Protein AF-A0A973RBG0-F1 (afdb_monomer)

Radius of gyration: 17.04 Å; Cα contacts (8 Å, |Δi|>4): 165; chains: 1; bounding box: 48×32×48 Å

Sequence (156 aa):
GRAPLPEVPGWTADEAVRALLLAALPADRAEAEIGALYRYGDADEKRAVLKALPMLAVGAAGLPLLHDAIRTNDARLLAAALGPYARHLDQAAWRQAVLKCVFVGVPLSAVDGLEERADLELAVMLAAFADERAAAGRPMPPDAATLLDRLTSEES

Foldseek 3Di:
DQCDDPVDPPDGPVLVVLLVVLQPDDPVCSLVVLVVQLVPPDPVSLLSSLQSVVVHPCPLSCVVSLVVLLPDLPLSSLLSSQAPSCVSDDLVRNLSSLLVCQVSVNACVSHPCCVPNDAPVSLVSLVVVQVVQVVVVHHGDPRSVVSNVVRVVVVD

Structure (mmCIF, N/CA/C/O backbone):
data_AF-A0A973RBG0-F1
#
_entry.id   AF-A0A973RBG0-F1
#
loop_
_atom_site.group_PDB
_atom_site.id
_atom_site.type_symbol
_atom_site.label_atom_id
_atom_site.label_alt_id
_atom_site.label_comp_id
_atom_site.label_asym_id
_atom_site.label_entity_id
_atom_site.label_seq_id
_atom_site.pdbx_PDB_ins_code
_atom_site.Cartn_x
_atom_site.Cartn_y
_atom_site.Cartn_z
_atom_site.occupancy
_atom_site.B_iso_or_equiv
_atom_site.auth_seq_id
_atom_site.auth_comp_id
_atom_site.auth_asym_id
_atom_site.auth_atom_id
_atom_site.pdbx_PDB_model_num
ATOM 1 N N . GLY A 1 1 ? 16.238 15.176 -9.723 1.00 78.75 1 GLY A N 1
ATOM 2 C CA . GLY A 1 1 ? 16.284 15.415 -8.262 1.00 78.75 1 GLY A CA 1
ATOM 3 C C . GLY A 1 1 ? 15.047 14.825 -7.611 1.00 78.75 1 GLY A C 1
ATOM 4 O O . GLY A 1 1 ? 14.186 14.357 -8.338 1.00 78.75 1 GLY A O 1
ATOM 5 N N . ARG A 1 2 ? 14.926 14.865 -6.280 1.00 82.94 2 ARG A N 1
ATOM 6 C CA . ARG A 1 2 ? 13.772 14.302 -5.539 1.00 82.94 2 ARG A CA 1
ATOM 7 C C . ARG A 1 2 ? 12.567 15.250 -5.449 1.00 82.94 2 ARG A C 1
ATOM 9 O O . ARG A 1 2 ? 11.740 15.133 -4.552 1.00 82.94 2 ARG A O 1
ATOM 16 N N . ALA A 1 3 ? 12.503 16.237 -6.339 1.00 86.31 3 ALA A N 1
ATOM 17 C CA . ALA A 1 3 ? 11.398 17.183 -6.367 1.00 86.31 3 ALA A CA 1
ATOM 18 C C . ALA A 1 3 ? 10.114 16.452 -6.798 1.00 86.31 3 ALA A C 1
ATOM 20 O O . ALA A 1 3 ? 10.189 15.643 -7.732 1.00 86.31 3 ALA A O 1
ATOM 21 N N . PRO A 1 4 ? 8.966 16.721 -6.152 1.00 87.38 4 PRO A N 1
ATOM 22 C CA . PRO A 1 4 ? 7.667 16.288 -6.651 1.00 87.38 4 PRO A CA 1
ATOM 23 C C . PRO A 1 4 ? 7.452 16.766 -8.091 1.00 87.38 4 PRO A C 1
ATOM 25 O O . PRO A 1 4 ? 7.873 17.871 -8.438 1.00 87.38 4 PRO A O 1
ATOM 28 N N . LEU A 1 5 ? 6.798 15.948 -8.911 1.00 85.81 5 LEU A N 1
ATOM 29 C CA . LEU A 1 5 ? 6.357 16.324 -10.251 1.00 85.81 5 LEU A CA 1
ATOM 30 C C . LEU A 1 5 ? 4.941 16.911 -10.171 1.00 85.81 5 LEU A C 1
ATOM 32 O O . LEU A 1 5 ? 4.015 16.176 -9.822 1.00 85.81 5 LEU A O 1
ATOM 36 N N . PRO A 1 6 ? 4.740 18.205 -10.481 1.00 83.69 6 PRO A N 1
ATOM 37 C CA . PRO A 1 6 ? 3.415 18.822 -10.442 1.00 83.69 6 PRO A CA 1
ATOM 38 C C . PRO A 1 6 ? 2.419 18.156 -11.397 1.00 83.69 6 PRO A C 1
ATOM 40 O O . PRO A 1 6 ? 1.239 18.052 -11.075 1.00 83.69 6 PRO A O 1
ATOM 43 N N . GLU A 1 7 ? 2.891 17.686 -12.554 1.00 87.00 7 GLU A N 1
ATOM 44 C CA . GLU A 1 7 ? 2.047 17.065 -13.579 1.00 87.00 7 GLU A CA 1
ATOM 45 C C . GLU A 1 7 ? 1.666 15.616 -13.245 1.00 87.00 7 GLU A C 1
ATOM 47 O O . GLU A 1 7 ? 0.740 15.072 -13.843 1.00 87.00 7 GLU A O 1
ATOM 52 N N . VAL A 1 8 ? 2.370 14.983 -12.297 1.00 83.88 8 VAL A N 1
ATOM 53 C CA . VAL A 1 8 ? 2.160 13.580 -11.913 1.00 83.88 8 VAL A CA 1
ATOM 54 C C . VAL A 1 8 ? 2.112 13.466 -10.382 1.00 83.88 8 VAL A C 1
ATOM 56 O O . VAL A 1 8 ? 3.108 13.096 -9.749 1.00 83.88 8 VAL A O 1
ATOM 59 N N . PRO A 1 9 ? 0.964 13.793 -9.754 1.00 82.94 9 PRO A N 1
ATOM 60 C CA . PRO A 1 9 ? 0.816 13.755 -8.303 1.00 82.94 9 PRO A CA 1
ATOM 61 C C . PRO A 1 9 ? 1.259 12.418 -7.696 1.00 82.94 9 PRO A C 1
ATOM 63 O O . PRO A 1 9 ? 0.994 11.343 -8.231 1.00 82.94 9 PRO A O 1
ATOM 66 N N . GLY A 1 10 ? 1.962 12.487 -6.564 1.00 83.50 10 GLY A N 1
ATOM 67 C CA . GLY A 1 10 ? 2.483 11.310 -5.862 1.00 83.50 10 GLY A CA 1
ATOM 68 C C . GLY A 1 10 ? 3.819 10.775 -6.390 1.00 83.50 10 GLY A C 1
ATOM 69 O O . GLY A 1 10 ? 4.353 9.835 -5.796 1.00 83.50 10 GLY A O 1
ATOM 70 N N . TRP A 1 11 ? 4.391 11.365 -7.446 1.00 88.75 11 TRP A N 1
ATOM 71 C CA . TRP A 1 11 ? 5.709 11.016 -7.987 1.00 88.75 11 TRP A CA 1
ATOM 72 C C . TRP A 1 11 ? 6.747 12.113 -7.772 1.00 88.75 11 TRP A C 1
ATOM 74 O O . TRP A 1 11 ? 6.466 13.299 -7.931 1.00 88.75 11 TRP A O 1
ATOM 84 N N . THR A 1 12 ? 7.978 11.711 -7.462 1.00 89.31 12 THR A N 1
ATOM 85 C CA . THR A 1 12 ? 9.158 12.566 -7.614 1.00 89.31 12 THR A CA 1
ATOM 86 C C . THR A 1 12 ? 9.829 12.324 -8.964 1.00 89.31 12 THR A C 1
ATOM 88 O O . THR A 1 12 ? 9.675 11.264 -9.578 1.00 89.31 12 THR A O 1
ATOM 91 N N . ALA A 1 13 ? 10.600 13.303 -9.446 1.00 88.62 13 ALA A N 1
ATOM 92 C CA . ALA A 1 13 ? 11.247 13.201 -10.756 1.00 88.62 13 ALA A CA 1
ATOM 93 C C . ALA A 1 13 ? 12.188 11.987 -10.861 1.00 88.62 13 ALA A C 1
ATOM 95 O O . ALA A 1 13 ? 12.264 11.347 -11.906 1.00 88.62 13 ALA A O 1
ATOM 96 N N . ASP A 1 14 ? 12.885 11.637 -9.779 1.00 89.00 14 ASP A N 1
ATOM 97 C CA . ASP A 1 14 ? 13.762 10.468 -9.742 1.00 89.00 14 ASP A CA 1
ATOM 98 C C . ASP A 1 14 ? 13.004 9.132 -9.688 1.00 89.00 14 ASP A C 1
ATOM 100 O O . ASP A 1 14 ? 13.503 8.139 -10.215 1.00 89.00 14 ASP A O 1
ATOM 104 N N . GLU A 1 15 ? 11.803 9.083 -9.109 1.00 89.94 15 GLU A N 1
ATOM 105 C CA . GLU A 1 15 ? 10.941 7.901 -9.207 1.00 89.94 15 GLU A CA 1
ATOM 106 C C . GLU A 1 15 ? 10.426 7.713 -10.634 1.00 89.94 15 GLU A C 1
ATOM 108 O O . GLU A 1 15 ? 10.487 6.607 -11.167 1.00 89.94 15 GLU A O 1
ATOM 113 N N . ALA A 1 16 ? 9.953 8.790 -11.268 1.00 88.69 16 ALA A N 1
ATOM 114 C CA . ALA A 1 16 ? 9.386 8.728 -12.612 1.00 88.69 16 ALA A CA 1
ATOM 115 C C . ALA A 1 16 ? 10.435 8.305 -13.648 1.00 88.69 16 ALA A C 1
ATOM 117 O O . ALA A 1 16 ? 10.178 7.426 -14.467 1.00 88.69 16 ALA A O 1
ATOM 118 N N . VAL A 1 17 ? 11.649 8.862 -13.572 1.00 90.69 17 VAL A N 1
ATOM 119 C CA . VAL A 1 17 ? 12.759 8.448 -14.444 1.00 90.69 17 VAL A CA 1
ATOM 120 C C . VAL A 1 17 ? 13.092 6.968 -14.248 1.00 90.69 17 VAL A C 1
ATOM 122 O O . VAL A 1 17 ? 13.259 6.257 -15.235 1.00 90.69 17 VAL A O 1
ATOM 125 N N . ARG A 1 18 ? 13.145 6.471 -13.005 1.00 91.44 18 ARG A N 1
ATOM 126 C CA . ARG A 1 18 ? 13.390 5.041 -12.750 1.00 91.44 18 ARG A CA 1
ATOM 127 C C . ARG A 1 18 ? 12.282 4.161 -13.317 1.00 91.44 18 ARG A C 1
ATOM 129 O O . ARG A 1 18 ? 12.594 3.161 -13.953 1.00 91.44 18 ARG A O 1
ATOM 136 N N . ALA A 1 19 ? 11.017 4.540 -13.144 1.00 91.75 19 ALA A N 1
ATOM 137 C CA . ALA A 1 19 ? 9.895 3.805 -13.721 1.00 91.75 19 ALA A CA 1
ATOM 138 C C . ALA A 1 19 ? 9.986 3.732 -15.255 1.00 91.75 19 ALA A C 1
ATOM 140 O O . ALA A 1 19 ? 9.807 2.659 -15.825 1.00 91.75 19 ALA A O 1
ATOM 141 N N . LEU A 1 20 ? 10.349 4.837 -15.918 1.00 91.94 20 LEU A N 1
ATOM 142 C CA . LEU A 1 20 ? 10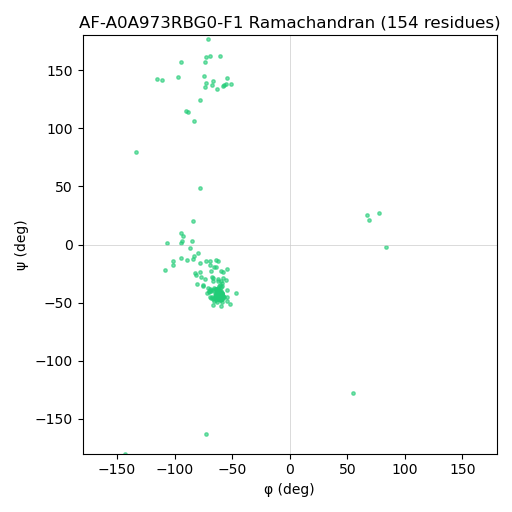.561 4.870 -17.370 1.00 91.94 20 LEU A CA 1
ATOM 143 C C . LEU A 1 20 ? 11.738 3.991 -17.812 1.00 91.94 20 LEU A C 1
ATOM 145 O O . LEU A 1 20 ? 11.627 3.282 -18.810 1.00 91.94 20 LEU A O 1
ATOM 149 N N . LEU A 1 21 ? 12.849 4.000 -17.069 1.00 91.44 21 LEU A N 1
ATOM 150 C CA . LEU A 1 21 ? 13.998 3.134 -17.353 1.00 91.44 21 LEU A CA 1
ATOM 151 C C . LEU A 1 21 ? 13.639 1.651 -17.202 1.00 91.44 21 LEU A C 1
ATOM 153 O O . LEU A 1 21 ? 14.007 0.854 -18.060 1.00 91.44 21 LEU A O 1
ATOM 157 N N . LEU A 1 22 ? 12.889 1.290 -16.156 1.00 91.94 22 LEU A N 1
ATOM 158 C CA . LEU A 1 22 ? 12.395 -0.074 -15.958 1.00 91.94 22 LEU A CA 1
ATOM 159 C C . LEU A 1 22 ? 11.435 -0.500 -17.075 1.00 91.94 22 LEU A C 1
ATOM 161 O O . LEU A 1 22 ? 11.524 -1.625 -17.555 1.00 91.94 22 LEU A O 1
ATOM 165 N N . ALA A 1 23 ? 10.554 0.397 -17.525 1.00 90.88 23 ALA A N 1
ATOM 166 C CA . ALA A 1 23 ? 9.623 0.127 -18.621 1.00 90.88 23 ALA A CA 1
ATOM 167 C C . ALA A 1 23 ? 10.319 -0.029 -19.986 1.00 90.88 23 ALA A C 1
ATOM 169 O O . ALA A 1 23 ? 9.776 -0.669 -20.882 1.00 90.88 23 ALA A O 1
ATOM 170 N N . ALA A 1 24 ? 11.520 0.533 -20.144 1.00 91.38 24 ALA A N 1
ATOM 171 C CA . ALA A 1 24 ? 12.339 0.405 -21.347 1.00 91.38 24 ALA A CA 1
ATOM 172 C C . ALA A 1 24 ? 13.231 -0.852 -21.362 1.00 91.38 24 ALA A C 1
ATOM 174 O O . ALA A 1 24 ? 13.936 -1.087 -22.347 1.00 91.38 24 ALA A O 1
ATOM 175 N N . LEU A 1 25 ? 13.235 -1.655 -20.290 1.00 89.56 25 LEU A N 1
ATOM 176 C CA . LEU A 1 25 ? 14.014 -2.889 -20.244 1.00 89.56 25 LEU A CA 1
ATOM 177 C C . LEU A 1 25 ? 13.482 -3.934 -21.241 1.00 89.56 25 LEU A C 1
ATOM 179 O O . LEU A 1 25 ? 12.269 -4.122 -21.355 1.00 89.56 25 LEU A O 1
ATOM 183 N N . PRO A 1 26 ? 14.377 -4.682 -21.913 1.00 88.25 26 PRO A N 1
ATOM 184 C CA . PRO A 1 26 ? 13.995 -5.876 -22.656 1.00 88.25 26 PRO A CA 1
ATOM 185 C C . PRO A 1 26 ? 13.247 -6.878 -21.766 1.00 88.25 26 PRO A C 1
ATOM 187 O O . PRO A 1 26 ? 13.634 -7.104 -20.617 1.00 88.25 26 PRO A O 1
ATOM 190 N N . ALA A 1 27 ? 12.183 -7.491 -22.292 1.00 85.25 27 ALA A N 1
ATOM 191 C CA . ALA A 1 27 ? 11.301 -8.371 -21.518 1.00 85.25 27 ALA A CA 1
ATOM 192 C C . ALA A 1 27 ? 12.031 -9.579 -20.900 1.00 85.25 27 ALA A C 1
ATOM 194 O O . ALA A 1 27 ? 11.706 -9.990 -19.791 1.00 85.25 27 ALA A O 1
ATOM 195 N N . ASP A 1 28 ? 13.052 -10.105 -21.581 1.00 86.25 28 ASP A N 1
ATOM 196 C CA . ASP A 1 28 ? 13.905 -11.207 -21.117 1.00 86.25 28 ASP A CA 1
ATOM 197 C C . ASP A 1 28 ? 14.824 -10.822 -19.945 1.00 86.25 28 ASP A C 1
ATOM 199 O O . ASP A 1 28 ? 15.329 -11.694 -19.240 1.00 86.25 28 ASP A O 1
ATOM 203 N N . ARG A 1 29 ? 15.025 -9.520 -19.710 1.00 86.44 29 ARG A N 1
ATOM 204 C CA . ARG A 1 29 ? 15.838 -8.987 -18.607 1.00 86.44 29 ARG A CA 1
ATOM 205 C C . ARG A 1 29 ? 15.017 -8.324 -17.508 1.00 86.44 29 ARG A C 1
ATOM 207 O O . ARG A 1 29 ? 15.511 -8.211 -16.389 1.00 86.44 29 ARG A O 1
ATOM 214 N N . ALA A 1 30 ? 13.795 -7.891 -17.813 1.00 86.94 30 ALA A N 1
ATOM 215 C CA . ALA A 1 30 ? 12.981 -7.067 -16.928 1.00 86.94 30 ALA A CA 1
ATOM 216 C C . ALA A 1 30 ? 12.853 -7.670 -15.522 1.00 86.94 30 ALA A C 1
ATOM 218 O O . ALA A 1 30 ? 13.175 -7.003 -14.545 1.00 86.94 30 ALA A O 1
ATOM 219 N N . GLU A 1 31 ? 12.464 -8.942 -15.406 1.00 89.06 31 GLU A N 1
ATOM 220 C CA . GLU A 1 31 ? 12.260 -9.593 -14.105 1.00 89.06 31 GLU A CA 1
ATOM 221 C C . GLU A 1 31 ? 13.534 -9.618 -13.243 1.00 89.06 31 GLU A C 1
ATOM 223 O O . GLU A 1 31 ? 13.500 -9.244 -12.068 1.00 89.06 31 GLU A O 1
ATOM 228 N N . ALA A 1 32 ? 14.671 -10.001 -13.834 1.00 90.06 32 ALA A N 1
ATOM 229 C CA . ALA A 1 32 ? 15.943 -10.094 -13.123 1.00 90.06 32 ALA A CA 1
ATOM 230 C C . ALA A 1 32 ? 16.429 -8.719 -12.636 1.00 90.06 32 ALA A C 1
ATOM 232 O O . ALA A 1 32 ? 16.838 -8.580 -11.482 1.00 90.06 32 ALA A O 1
ATOM 233 N N . GLU A 1 33 ? 16.343 -7.698 -13.490 1.00 91.75 33 GLU A N 1
ATOM 234 C CA . GLU A 1 33 ? 16.774 -6.333 -13.165 1.00 91.75 33 GLU A CA 1
ATOM 235 C C . GLU A 1 33 ? 15.845 -5.669 -12.137 1.00 91.75 33 GLU A C 1
ATOM 237 O O . GLU A 1 33 ? 16.321 -5.046 -11.189 1.00 91.75 33 GLU A O 1
ATOM 242 N N . ILE A 1 34 ? 14.523 -5.852 -12.258 1.00 93.81 34 ILE A N 1
ATOM 243 C CA . ILE A 1 34 ? 13.534 -5.381 -11.272 1.00 93.81 34 ILE A CA 1
ATOM 244 C C . ILE A 1 34 ? 13.812 -6.015 -9.906 1.00 93.81 34 ILE A C 1
ATOM 246 O O . ILE A 1 34 ? 13.873 -5.316 -8.890 1.00 93.81 34 ILE A O 1
ATOM 250 N N . GLY A 1 35 ? 14.013 -7.336 -9.879 1.00 93.62 35 GLY A N 1
ATOM 251 C CA . GLY A 1 35 ? 14.316 -8.074 -8.658 1.00 93.62 35 GLY A CA 1
ATOM 252 C C . GLY A 1 35 ? 15.636 -7.641 -8.018 1.00 93.62 35 GLY A C 1
ATOM 253 O O . GLY A 1 35 ? 15.702 -7.483 -6.797 1.00 93.62 35 GLY A O 1
ATOM 254 N N . ALA A 1 36 ? 16.678 -7.409 -8.820 1.00 93.75 36 ALA A N 1
ATOM 255 C CA . ALA A 1 36 ? 17.968 -6.919 -8.342 1.00 93.75 36 ALA A CA 1
ATOM 256 C C . ALA A 1 36 ? 17.862 -5.494 -7.782 1.00 93.75 36 ALA A C 1
ATOM 258 O O . ALA A 1 36 ? 18.300 -5.252 -6.654 1.00 93.75 36 ALA A O 1
ATOM 259 N N . LEU A 1 37 ? 17.226 -4.576 -8.519 1.00 94.00 37 LEU A N 1
ATOM 260 C CA . LEU A 1 37 ? 17.046 -3.189 -8.093 1.00 94.00 37 LEU A CA 1
ATOM 261 C C . LEU A 1 37 ? 16.254 -3.108 -6.788 1.00 94.00 37 LEU A C 1
ATOM 263 O O . LEU A 1 37 ? 16.639 -2.386 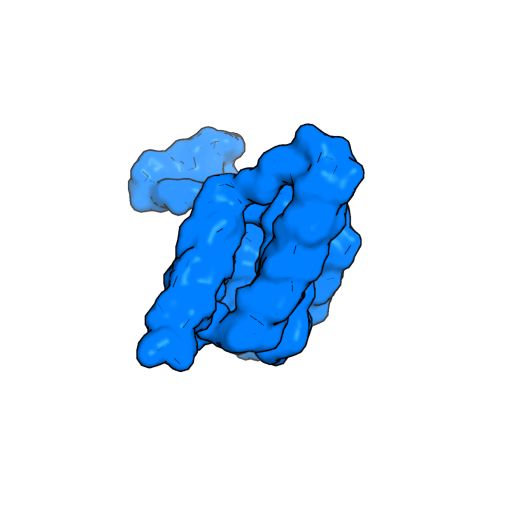-5.876 1.00 94.00 37 LEU A O 1
ATOM 267 N N . TYR A 1 38 ? 15.188 -3.894 -6.648 1.00 96.12 38 TYR A N 1
ATOM 268 C CA . TYR A 1 38 ? 14.436 -3.932 -5.399 1.00 96.12 38 TYR A CA 1
ATOM 269 C C . TYR A 1 38 ? 15.228 -4.574 -4.249 1.00 96.12 38 TYR A C 1
ATOM 271 O O . TYR A 1 38 ? 15.158 -4.134 -3.101 1.00 96.12 38 TYR A O 1
ATOM 279 N N . ARG A 1 39 ? 15.991 -5.639 -4.511 1.00 94.94 39 ARG A N 1
ATOM 280 C CA . ARG A 1 39 ? 16.739 -6.336 -3.456 1.00 94.94 39 ARG A CA 1
ATOM 281 C C . ARG A 1 39 ? 17.848 -5.461 -2.877 1.00 94.94 39 ARG A C 1
ATOM 283 O O . ARG A 1 39 ? 17.979 -5.398 -1.654 1.00 94.94 39 ARG A O 1
ATOM 290 N N . TYR A 1 40 ? 18.621 -4.817 -3.748 1.00 95.56 40 TYR A N 1
ATOM 291 C CA . TYR A 1 40 ? 19.844 -4.100 -3.383 1.00 95.56 40 TYR A CA 1
ATOM 292 C C . TYR A 1 40 ? 19.677 -2.581 -3.297 1.00 95.56 40 TYR A C 1
ATOM 294 O O . TYR A 1 40 ? 20.557 -1.922 -2.747 1.00 95.56 40 TYR A O 1
ATOM 302 N N . GLY A 1 41 ? 18.576 -2.036 -3.815 1.00 93.94 41 GLY A N 1
ATOM 303 C CA . GLY A 1 41 ? 18.299 -0.607 -3.777 1.00 93.94 41 GLY A CA 1
ATOM 304 C C . GLY A 1 41 ? 17.906 -0.099 -2.393 1.00 93.94 41 GLY A C 1
ATOM 305 O O . GLY A 1 41 ? 17.493 -0.859 -1.507 1.00 93.94 41 GLY A O 1
ATOM 306 N N . ASP A 1 42 ? 18.020 1.213 -2.218 1.00 94.25 42 ASP A N 1
ATOM 307 C CA . ASP A 1 42 ? 17.545 1.893 -1.017 1.00 94.25 42 ASP A CA 1
ATOM 308 C C . ASP A 1 42 ? 16.001 1.936 -0.943 1.00 94.25 42 ASP A C 1
ATOM 310 O O . ASP A 1 42 ? 15.282 1.465 -1.828 1.00 94.25 42 ASP A O 1
ATOM 314 N N . ALA A 1 43 ? 15.454 2.478 0.147 1.00 93.50 43 ALA A N 1
ATOM 315 C CA . ALA A 1 43 ? 14.004 2.539 0.334 1.00 93.50 43 ALA A CA 1
ATOM 316 C C . ALA A 1 43 ? 13.284 3.379 -0.740 1.00 93.50 43 ALA A C 1
ATOM 318 O O . ALA A 1 43 ? 12.142 3.076 -1.089 1.00 93.50 43 ALA A O 1
ATOM 319 N N . ASP A 1 44 ? 13.929 4.412 -1.285 1.00 91.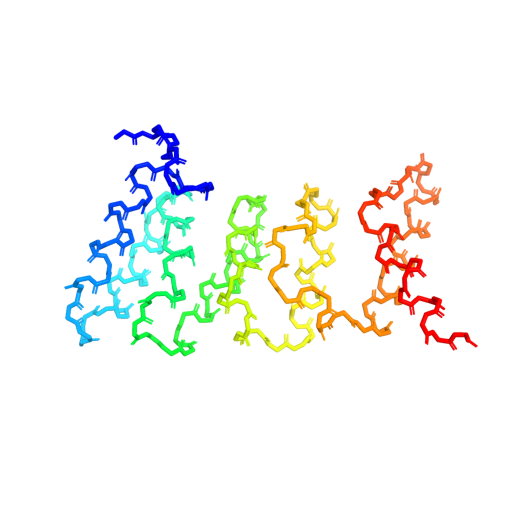88 44 ASP A N 1
ATOM 320 C CA . ASP A 1 44 ? 13.330 5.246 -2.326 1.00 91.88 44 ASP A CA 1
ATOM 321 C C . ASP A 1 44 ? 13.339 4.510 -3.678 1.00 91.88 44 ASP A C 1
ATOM 323 O O . ASP A 1 44 ? 12.371 4.582 -4.436 1.00 91.88 44 ASP A O 1
ATOM 327 N N . GLU A 1 45 ? 14.381 3.725 -3.953 1.00 94.44 45 GLU A N 1
ATOM 328 C CA . GLU A 1 45 ? 14.489 2.866 -5.136 1.00 94.44 45 GLU A CA 1
ATOM 329 C C . GLU A 1 45 ? 13.486 1.716 -5.110 1.00 94.44 45 GLU A C 1
ATOM 331 O O . GLU A 1 45 ? 12.777 1.492 -6.093 1.00 94.44 45 GLU A O 1
ATOM 336 N N . LYS A 1 46 ? 13.352 1.038 -3.968 1.00 96.94 46 LYS A N 1
ATOM 337 C CA . LYS A 1 46 ? 12.325 0.008 -3.760 1.00 96.94 46 LYS A CA 1
ATOM 338 C C . LYS A 1 46 ? 10.924 0.567 -3.961 1.00 96.94 46 LYS A C 1
ATOM 340 O O . LYS A 1 46 ? 10.107 -0.047 -4.646 1.00 96.94 46 LYS A O 1
ATOM 345 N N . ARG A 1 47 ? 10.653 1.753 -3.411 1.00 96.12 47 ARG A N 1
ATOM 346 C CA . ARG A 1 47 ? 9.378 2.453 -3.592 1.00 96.12 47 ARG A CA 1
ATOM 347 C C . ARG A 1 47 ? 9.108 2.758 -5.066 1.00 96.12 47 ARG A C 1
ATOM 349 O O . ARG A 1 47 ? 8.000 2.503 -5.534 1.00 96.12 47 ARG A O 1
ATOM 356 N N . ALA A 1 48 ? 10.109 3.249 -5.799 1.00 95.31 48 ALA A N 1
ATOM 357 C CA . ALA A 1 48 ? 9.990 3.502 -7.234 1.00 95.31 48 ALA A CA 1
ATOM 358 C C . ALA A 1 48 ? 9.673 2.217 -8.016 1.00 95.31 48 ALA A C 1
ATOM 360 O O . ALA A 1 48 ? 8.798 2.234 -8.878 1.00 95.31 48 ALA A O 1
ATOM 361 N N . VAL A 1 49 ? 10.333 1.100 -7.680 1.00 96.81 49 VAL A N 1
ATOM 362 C CA . VAL A 1 49 ? 10.059 -0.209 -8.292 1.00 96.81 49 VAL A CA 1
ATOM 363 C C . VAL A 1 49 ? 8.608 -0.626 -8.061 1.00 96.81 49 VAL A C 1
ATOM 365 O O . VAL A 1 49 ? 7.909 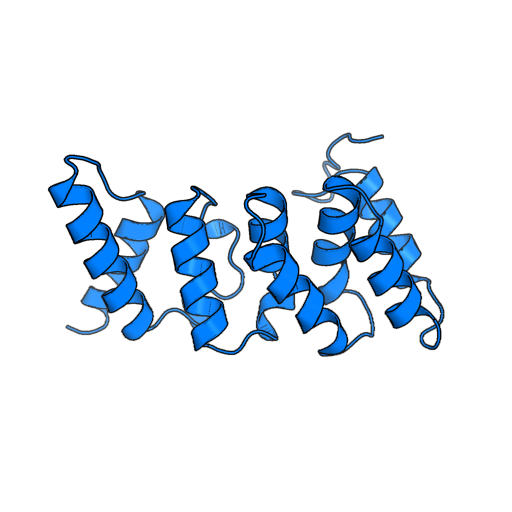-0.912 -9.028 1.00 96.81 49 VAL A O 1
ATOM 368 N N . LEU A 1 50 ? 8.134 -0.615 -6.809 1.00 97.56 50 LEU A N 1
ATOM 369 C CA . LEU A 1 50 ? 6.763 -1.015 -6.464 1.00 97.56 50 LEU A CA 1
ATOM 370 C C . LEU A 1 50 ? 5.719 -0.194 -7.229 1.00 97.56 50 LEU A C 1
ATOM 372 O O . LEU A 1 50 ? 4.790 -0.755 -7.805 1.00 97.56 50 LEU A O 1
ATOM 376 N N . LYS A 1 51 ? 5.910 1.129 -7.295 1.00 96.56 51 LYS A N 1
ATOM 377 C CA . LYS A 1 51 ? 5.019 2.033 -8.035 1.00 96.56 51 LYS A CA 1
ATOM 378 C C . LYS A 1 51 ? 5.060 1.818 -9.548 1.00 96.56 51 LYS A C 1
ATOM 380 O O . LYS A 1 51 ? 4.072 2.106 -10.216 1.00 96.56 51 LYS A O 1
ATOM 385 N N . ALA A 1 52 ? 6.184 1.350 -10.089 1.00 95.88 52 ALA A N 1
ATOM 386 C CA . ALA A 1 52 ? 6.334 1.081 -11.514 1.00 95.88 52 ALA A CA 1
ATOM 387 C C . ALA A 1 52 ? 5.656 -0.229 -11.940 1.00 95.88 52 ALA A C 1
ATOM 389 O O . ALA A 1 52 ? 5.212 -0.311 -13.079 1.00 95.88 52 ALA A O 1
ATOM 390 N N . LEU A 1 53 ? 5.525 -1.227 -11.051 1.00 96.06 53 LEU A N 1
ATOM 391 C CA . LEU A 1 53 ? 5.010 -2.569 -11.377 1.00 96.06 53 LEU A CA 1
ATOM 392 C C . LEU A 1 53 ? 3.724 -2.605 -12.235 1.00 96.06 53 LEU A C 1
ATOM 394 O O . LEU A 1 53 ? 3.698 -3.406 -13.170 1.00 96.06 53 LEU A O 1
ATOM 398 N N . PRO A 1 54 ? 2.688 -1.760 -12.017 1.00 94.25 54 PRO A N 1
ATOM 399 C CA . PRO A 1 54 ? 1.489 -1.743 -12.867 1.00 94.25 54 PRO A CA 1
ATOM 400 C C . PRO A 1 54 ? 1.763 -1.433 -14.346 1.00 94.25 54 PRO A C 1
ATOM 402 O O . PRO A 1 54 ? 0.947 -1.759 -15.204 1.00 94.25 54 PRO A O 1
ATOM 405 N N . MET A 1 55 ? 2.890 -0.781 -14.635 1.00 92.00 55 MET A N 1
ATOM 406 C CA . MET A 1 55 ? 3.304 -0.320 -15.961 1.00 92.00 55 MET A CA 1
ATOM 407 C C . MET A 1 55 ? 4.214 -1.329 -16.676 1.00 92.00 55 MET A C 1
ATOM 409 O O . MET A 1 55 ? 4.510 -1.159 -17.857 1.00 92.00 55 MET A O 1
ATOM 413 N N . LEU A 1 56 ? 4.707 -2.345 -15.961 1.00 91.12 56 LEU A N 1
ATOM 414 C CA . LEU A 1 56 ? 5.713 -3.278 -16.460 1.00 91.12 56 LEU A CA 1
ATOM 415 C C . LEU A 1 56 ? 5.049 -4.552 -16.987 1.00 91.12 56 LEU A C 1
ATOM 417 O O . LEU A 1 56 ? 4.086 -5.064 -16.415 1.00 91.12 56 LEU A O 1
ATOM 421 N N . ALA A 1 57 ? 5.609 -5.121 -18.053 1.00 86.50 57 ALA A N 1
ATOM 422 C CA . ALA A 1 57 ? 5.134 -6.364 -18.662 1.00 86.50 57 ALA A CA 1
ATOM 423 C C . ALA A 1 57 ? 5.567 -7.619 -17.867 1.00 86.50 57 ALA A C 1
ATOM 425 O O . ALA A 1 57 ? 6.094 -8.568 -18.438 1.00 86.50 57 ALA A O 1
ATOM 426 N N . VAL A 1 58 ? 5.363 -7.621 -16.543 1.00 88.06 58 VAL A N 1
ATOM 427 C CA . VAL A 1 58 ? 5.809 -8.690 -15.620 1.00 88.06 58 VAL A CA 1
ATOM 428 C C . VAL A 1 58 ? 4.677 -9.582 -15.102 1.00 88.06 58 VAL A C 1
ATOM 430 O O . VAL A 1 58 ? 4.911 -10.491 -14.308 1.00 88.06 58 VAL A O 1
ATOM 433 N N . GLY A 1 59 ? 3.430 -9.353 -15.527 1.00 89.44 59 GLY A N 1
ATOM 434 C CA . GLY A 1 59 ? 2.286 -10.157 -15.083 1.00 89.44 59 GLY A CA 1
ATOM 435 C C . GLY A 1 59 ? 2.175 -10.175 -13.557 1.00 89.44 59 GLY A C 1
ATOM 436 O O . GLY A 1 59 ? 2.198 -9.111 -12.953 1.00 89.44 59 GLY A O 1
ATOM 437 N N . ALA A 1 60 ? 2.093 -11.361 -12.942 1.00 93.19 60 ALA A N 1
ATOM 438 C CA . ALA A 1 60 ? 2.097 -11.549 -11.484 1.00 93.19 60 ALA A CA 1
ATOM 439 C C . ALA A 1 60 ? 3.499 -11.814 -10.885 1.00 93.19 60 ALA A C 1
ATOM 441 O O . ALA A 1 60 ? 3.616 -12.030 -9.679 1.00 93.19 60 ALA A O 1
ATOM 442 N N . ALA A 1 61 ? 4.567 -11.797 -11.693 1.00 92.38 61 ALA A N 1
ATOM 443 C CA . ALA A 1 61 ? 5.924 -12.123 -11.240 1.00 92.38 61 ALA A CA 1
ATOM 444 C C . ALA A 1 61 ? 6.465 -11.137 -10.186 1.00 92.38 61 ALA A C 1
ATOM 446 O O . ALA A 1 61 ? 7.368 -11.473 -9.426 1.00 92.38 61 ALA A O 1
ATOM 447 N N . GLY A 1 62 ? 5.884 -9.937 -10.082 1.00 95.06 62 GLY A N 1
ATOM 448 C CA . GLY A 1 62 ? 6.228 -8.949 -9.061 1.00 95.06 62 GLY A CA 1
ATOM 449 C C . GLY A 1 62 ? 5.606 -9.200 -7.681 1.00 95.06 62 GLY A C 1
ATOM 450 O O . GLY A 1 62 ? 5.949 -8.502 -6.729 1.00 95.06 62 GLY A O 1
ATOM 451 N N . LEU A 1 63 ? 4.708 -10.180 -7.529 1.00 97.25 63 LEU A N 1
ATOM 452 C CA . LEU A 1 63 ? 4.015 -10.456 -6.262 1.00 97.25 63 LEU A CA 1
ATOM 453 C C . LEU A 1 63 ? 4.957 -10.688 -5.055 1.00 97.25 63 LEU A C 1
ATOM 455 O O . LEU A 1 63 ? 4.667 -10.165 -3.974 1.00 97.25 63 LEU A O 1
ATOM 459 N N . PRO A 1 64 ? 6.109 -11.381 -5.185 1.00 97.38 64 PRO A N 1
ATOM 460 C CA . PRO A 1 64 ? 7.061 -11.513 -4.081 1.00 97.38 64 PRO A CA 1
ATOM 461 C C . PRO A 1 64 ? 7.580 -10.170 -3.540 1.00 97.38 64 PRO A C 1
ATOM 463 O O . PRO A 1 64 ? 7.876 -10.075 -2.351 1.00 97.38 64 PRO A O 1
ATOM 466 N N . LEU A 1 65 ? 7.652 -9.128 -4.379 1.00 97.94 65 LEU A N 1
ATOM 467 C CA . LEU A 1 65 ? 8.093 -7.784 -3.982 1.00 97.94 65 LEU A CA 1
ATOM 468 C C . LEU A 1 65 ? 7.051 -7.115 -3.075 1.00 97.94 65 LEU A C 1
ATOM 470 O O . LEU A 1 65 ? 7.415 -6.500 -2.077 1.00 97.94 65 LEU A O 1
ATOM 474 N N . LEU A 1 66 ? 5.755 -7.288 -3.372 1.00 98.25 66 LEU A N 1
ATOM 475 C CA . LEU A 1 66 ? 4.666 -6.818 -2.507 1.00 98.25 66 LEU A CA 1
ATOM 476 C C . LEU A 1 66 ? 4.718 -7.520 -1.152 1.00 98.25 66 LEU A C 1
ATOM 478 O O . LEU A 1 66 ? 4.650 -6.863 -0.117 1.00 98.25 66 LEU A O 1
ATOM 482 N N . HIS A 1 67 ? 4.882 -8.845 -1.139 1.00 98.31 67 HIS A N 1
ATOM 483 C CA . HIS A 1 67 ? 4.978 -9.598 0.113 1.00 98.31 67 HIS A CA 1
ATOM 484 C C . HIS A 1 67 ? 6.178 -9.191 0.973 1.00 98.31 67 HIS A C 1
ATOM 486 O O . HIS A 1 67 ? 6.063 -9.189 2.200 1.00 98.31 67 HIS A O 1
ATOM 492 N N . ASP A 1 68 ? 7.313 -8.860 0.357 1.00 97.94 68 ASP A N 1
ATOM 493 C CA . ASP A 1 68 ? 8.467 -8.315 1.069 1.00 97.94 68 ASP A CA 1
ATOM 494 C C . ASP A 1 68 ? 8.158 -6.923 1.636 1.00 97.94 68 ASP A C 1
ATOM 496 O O . ASP A 1 68 ? 8.267 -6.719 2.845 1.00 97.94 68 ASP A O 1
ATOM 500 N N . ALA A 1 69 ? 7.664 -6.004 0.801 1.00 97.81 69 ALA A N 1
ATOM 501 C CA . ALA A 1 69 ? 7.300 -4.646 1.201 1.00 97.81 69 ALA A CA 1
ATOM 502 C C . ALA A 1 69 ? 6.304 -4.634 2.372 1.00 97.81 69 ALA A C 1
ATOM 504 O O . ALA A 1 69 ? 6.519 -3.932 3.363 1.00 97.81 69 ALA A O 1
ATOM 505 N N . ILE A 1 70 ? 5.272 -5.483 2.304 1.00 97.88 70 ILE A N 1
ATOM 506 C CA . ILE A 1 70 ? 4.260 -5.667 3.354 1.00 97.88 70 ILE A CA 1
ATOM 507 C C . ILE A 1 70 ? 4.878 -6.192 4.651 1.00 97.88 70 ILE A C 1
ATOM 509 O O . ILE A 1 70 ? 4.368 -5.887 5.725 1.00 97.88 70 ILE A O 1
ATOM 513 N N . ARG A 1 71 ? 5.973 -6.958 4.610 1.00 96.00 71 ARG A N 1
ATOM 514 C CA . ARG A 1 71 ? 6.669 -7.428 5.819 1.00 96.00 71 ARG A CA 1
ATOM 515 C C . ARG A 1 71 ? 7.546 -6.355 6.458 1.00 96.00 71 ARG A C 1
ATOM 517 O O . ARG A 1 71 ? 7.766 -6.418 7.666 1.00 96.00 71 ARG A O 1
ATOM 5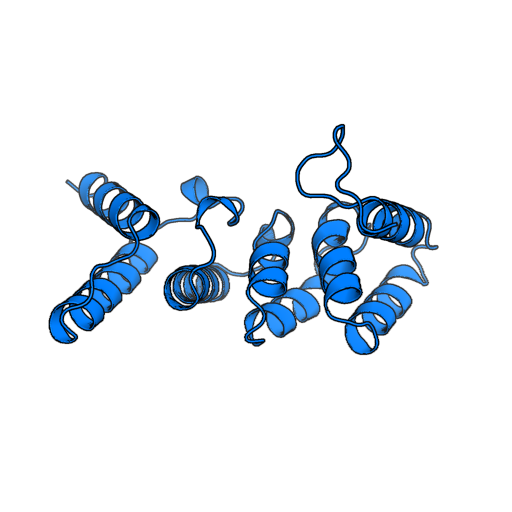24 N N . THR A 1 72 ? 7.992 -5.352 5.704 1.00 91.19 72 THR A N 1
ATOM 525 C CA . THR A 1 72 ? 8.797 -4.246 6.248 1.00 91.19 72 THR A CA 1
ATOM 526 C C . THR A 1 72 ? 7.989 -3.327 7.176 1.00 91.19 72 THR A C 1
ATOM 528 O O . THR A 1 72 ? 6.760 -3.323 7.151 1.00 91.19 72 THR A O 1
ATOM 531 N N . ASN A 1 73 ? 8.671 -2.520 7.996 1.00 88.50 73 ASN A N 1
ATOM 532 C CA . ASN A 1 73 ? 8.042 -1.453 8.790 1.00 88.50 73 ASN A CA 1
ATOM 533 C C . ASN A 1 73 ? 8.097 -0.078 8.091 1.00 88.50 73 ASN A C 1
ATOM 535 O O . ASN A 1 73 ? 7.796 0.933 8.722 1.00 88.50 73 ASN A O 1
ATOM 539 N N . ASP A 1 74 ? 8.491 -0.010 6.810 1.00 95.25 74 ASP A N 1
ATOM 540 C CA . ASP A 1 74 ? 8.496 1.253 6.063 1.00 95.25 74 ASP A CA 1
ATOM 541 C C . ASP A 1 74 ? 7.091 1.526 5.505 1.00 95.25 74 ASP A C 1
ATOM 543 O O . ASP A 1 74 ? 6.646 0.906 4.537 1.00 95.25 74 ASP A O 1
ATOM 547 N N . ALA A 1 75 ? 6.396 2.488 6.117 1.00 95.88 75 ALA A N 1
ATOM 548 C CA . ALA A 1 75 ? 5.060 2.923 5.713 1.00 95.88 75 ALA A CA 1
ATOM 549 C C . ALA A 1 75 ? 4.986 3.351 4.235 1.00 95.88 75 ALA A C 1
ATOM 551 O O . ALA A 1 75 ? 3.956 3.173 3.589 1.00 95.88 75 ALA A O 1
ATOM 552 N N . ARG A 1 76 ? 6.080 3.878 3.669 1.00 95.56 76 ARG A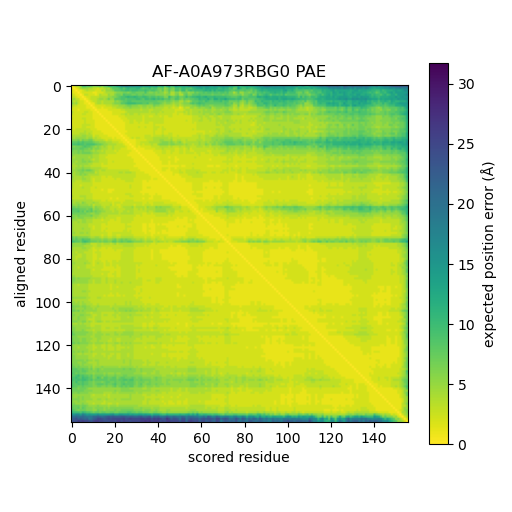 N 1
ATOM 553 C CA . ARG A 1 76 ? 6.129 4.327 2.272 1.00 95.56 76 ARG A CA 1
ATOM 554 C C . ARG A 1 76 ? 6.199 3.144 1.308 1.00 95.56 76 ARG A C 1
ATOM 556 O O . ARG A 1 76 ? 5.616 3.218 0.229 1.00 95.56 76 ARG A O 1
ATOM 563 N N . LEU A 1 77 ? 6.888 2.065 1.690 1.00 97.62 77 LEU A N 1
ATOM 564 C CA . LEU A 1 77 ? 6.906 0.817 0.919 1.00 97.62 77 LEU A CA 1
ATOM 565 C C . LEU A 1 77 ? 5.569 0.092 1.015 1.00 97.62 77 LEU A C 1
ATOM 567 O O . LEU A 1 77 ? 5.069 -0.377 -0.002 1.00 97.62 77 LEU A O 1
ATOM 571 N N . LEU A 1 78 ? 4.968 0.056 2.206 1.00 98.25 78 LEU A N 1
ATOM 572 C CA . LEU A 1 78 ? 3.635 -0.508 2.390 1.00 98.25 78 LEU A CA 1
ATOM 573 C C . LEU A 1 78 ? 2.599 0.227 1.525 1.00 98.25 78 LEU A C 1
ATOM 575 O O . LEU A 1 78 ? 1.886 -0.416 0.765 1.00 98.25 78 LEU A O 1
ATOM 579 N N . ALA A 1 79 ? 2.570 1.562 1.558 1.00 97.69 79 ALA A N 1
ATOM 580 C CA . ALA A 1 79 ? 1.667 2.348 0.715 1.00 97.69 79 ALA A CA 1
ATOM 581 C C . ALA A 1 79 ? 1.884 2.078 -0.786 1.00 97.69 79 ALA A C 1
ATOM 583 O O . ALA A 1 79 ? 0.926 1.899 -1.528 1.00 97.69 79 ALA A O 1
ATOM 584 N N . ALA A 1 80 ? 3.140 1.990 -1.241 1.00 97.75 80 ALA A N 1
ATOM 585 C CA . ALA A 1 80 ? 3.444 1.678 -2.638 1.00 97.75 80 ALA A CA 1
ATOM 586 C C . ALA A 1 80 ? 3.025 0.253 -3.042 1.00 97.75 80 ALA A C 1
ATOM 588 O O . ALA A 1 80 ? 2.547 0.046 -4.156 1.00 97.75 80 ALA A O 1
ATOM 589 N N . ALA A 1 81 ? 3.183 -0.723 -2.144 1.00 98.25 81 ALA A N 1
ATOM 590 C CA . ALA A 1 81 ? 2.783 -2.110 -2.370 1.00 98.25 81 ALA A CA 1
ATOM 591 C C . ALA A 1 81 ? 1.261 -2.283 -2.474 1.00 98.25 81 ALA A C 1
ATOM 593 O O . ALA A 1 81 ? 0.799 -3.205 -3.143 1.00 98.25 81 ALA A O 1
ATOM 594 N N . LEU A 1 82 ? 0.495 -1.400 -1.827 1.00 98.19 82 LEU A N 1
ATOM 595 C CA . LEU A 1 82 ? -0.969 -1.426 -1.807 1.00 98.19 82 LEU A CA 1
ATOM 596 C C . LEU A 1 82 ? -1.602 -0.557 -2.907 1.00 98.19 82 LEU A C 1
ATOM 598 O O . LEU A 1 82 ? -2.820 -0.431 -2.943 1.00 98.19 82 LEU A O 1
ATOM 602 N N . GLY A 1 83 ? -0.797 -0.019 -3.832 1.00 97.25 83 GLY A N 1
ATOM 603 C CA . GLY A 1 83 ? -1.272 0.621 -5.062 1.00 97.25 83 GLY A CA 1
ATOM 604 C C . GLY A 1 83 ? -1.805 -0.381 -6.107 1.00 97.25 83 GLY A C 1
ATOM 605 O O . GLY A 1 83 ? -2.012 -1.550 -5.790 1.00 97.25 83 GLY A O 1
ATOM 606 N N . PRO A 1 84 ? -1.957 0.006 -7.391 1.00 97.12 84 PRO A N 1
ATOM 607 C CA . PRO A 1 84 ? -2.698 -0.784 -8.392 1.00 97.12 84 PRO A CA 1
ATOM 608 C C . PRO A 1 84 ? -2.211 -2.219 -8.637 1.00 97.12 84 PRO A C 1
ATOM 610 O O . PRO A 1 84 ? -2.961 -3.092 -9.079 1.00 97.12 84 PRO A O 1
ATOM 613 N N . TYR A 1 85 ? -0.940 -2.506 -8.349 1.00 97.88 85 TYR A N 1
ATOM 614 C CA . TYR A 1 85 ? -0.397 -3.857 -8.488 1.00 97.88 85 TYR A CA 1
ATOM 615 C C . TYR A 1 85 ? -0.903 -4.819 -7.391 1.00 97.88 85 TYR A C 1
ATOM 617 O O . TYR A 1 85 ? -0.817 -6.038 -7.546 1.00 97.88 85 TYR A O 1
ATOM 625 N N . ALA A 1 86 ? -1.509 -4.302 -6.316 1.00 98.00 86 ALA A N 1
ATOM 626 C CA . ALA A 1 86 ? -2.116 -5.075 -5.232 1.00 98.00 86 ALA A CA 1
ATOM 627 C C . ALA A 1 86 ? -3.283 -5.966 -5.684 1.00 98.00 86 ALA A C 1
ATOM 629 O O . ALA A 1 86 ? -3.646 -6.902 -4.970 1.00 98.00 86 ALA A O 1
ATOM 630 N N . ARG A 1 87 ? -3.823 -5.758 -6.894 1.00 97.12 87 ARG A N 1
ATOM 631 C CA . ARG A 1 87 ? -4.766 -6.683 -7.551 1.00 97.12 87 ARG A CA 1
ATOM 632 C C . ARG A 1 87 ? -4.243 -8.122 -7.669 1.00 97.12 87 ARG A C 1
ATOM 634 O O . ARG A 1 87 ? -5.027 -9.043 -7.854 1.00 97.12 87 ARG A O 1
ATOM 641 N N . HIS A 1 88 ? -2.923 -8.312 -7.594 1.00 97.94 88 HIS A N 1
ATOM 642 C CA . HIS A 1 88 ? -2.282 -9.627 -7.619 1.00 97.94 88 HIS A CA 1
ATOM 643 C C . HIS A 1 88 ? -2.224 -10.310 -6.242 1.00 97.94 88 HIS A C 1
ATOM 645 O O . HIS A 1 88 ? -1.918 -11.498 -6.181 1.00 97.94 88 HIS A O 1
ATOM 651 N N . LEU A 1 89 ? -2.509 -9.595 -5.146 1.00 98.31 89 LEU A N 1
ATOM 652 C CA . LEU A 1 89 ? -2.650 -10.199 -3.821 1.00 98.31 89 LEU A CA 1
ATOM 653 C C . LEU A 1 89 ? -3.972 -10.955 -3.737 1.00 98.31 89 LEU A C 1
ATOM 655 O O . LEU A 1 89 ? -5.026 -10.408 -4.080 1.00 98.31 89 LEU A O 1
ATOM 659 N N . ASP A 1 90 ? -3.931 -12.166 -3.184 1.00 98.19 90 ASP A N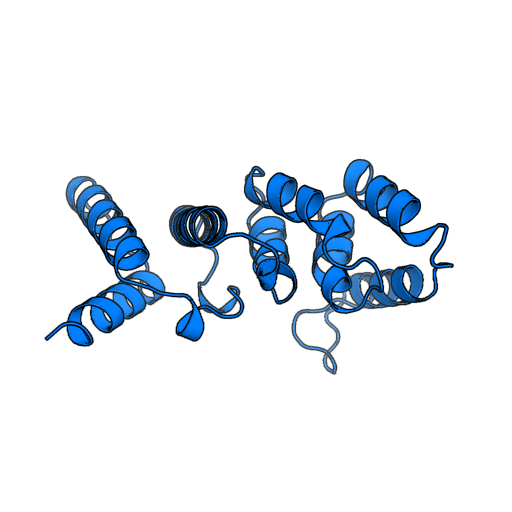 1
ATOM 660 C CA . ASP A 1 90 ? -5.156 -12.829 -2.755 1.00 98.19 90 ASP A CA 1
ATOM 661 C C . ASP A 1 90 ? -5.886 -12.000 -1.685 1.00 98.19 90 ASP A C 1
ATOM 663 O O . ASP A 1 90 ? -5.338 -11.079 -1.067 1.00 98.19 90 ASP A O 1
ATOM 667 N N . GLN A 1 91 ? -7.163 -12.311 -1.492 1.00 98.25 91 GLN A N 1
ATOM 668 C CA . GLN A 1 91 ? -8.030 -11.529 -0.625 1.00 98.25 91 GLN A CA 1
ATOM 669 C C . GLN A 1 91 ? -7.571 -11.534 0.840 1.00 98.25 91 GLN A C 1
ATOM 671 O O . GLN A 1 91 ? -7.617 -10.497 1.497 1.00 98.25 91 GLN A O 1
ATOM 676 N N . ALA A 1 92 ? -7.077 -12.663 1.351 1.00 98.38 92 ALA A N 1
ATOM 677 C CA . ALA A 1 92 ? -6.637 -12.761 2.738 1.00 98.38 92 ALA A CA 1
ATOM 678 C C . ALA A 1 92 ? -5.361 -11.939 2.983 1.00 98.38 92 ALA A C 1
ATOM 680 O O . ALA A 1 92 ? -5.293 -11.172 3.946 1.00 98.38 92 ALA A O 1
ATOM 681 N N . ALA A 1 93 ? -4.374 -12.046 2.091 1.00 98.25 93 ALA A N 1
ATOM 682 C CA . ALA A 1 93 ? -3.137 -11.276 2.145 1.00 98.25 93 ALA A CA 1
ATOM 683 C C . ALA A 1 93 ? -3.402 -9.771 2.024 1.00 98.25 93 ALA A C 1
ATOM 685 O O . ALA A 1 93 ? -2.791 -8.979 2.743 1.00 98.25 93 ALA A O 1
ATOM 686 N N . TRP A 1 94 ? -4.337 -9.378 1.155 1.00 98.62 94 TRP A N 1
ATOM 687 C CA . TRP A 1 94 ? -4.739 -7.984 1.006 1.00 98.62 94 TRP A CA 1
ATOM 688 C C . TRP A 1 94 ? -5.397 -7.434 2.280 1.00 98.62 94 TRP A C 1
ATOM 690 O O . TRP A 1 94 ? -4.941 -6.407 2.775 1.00 98.62 94 TRP A O 1
ATOM 700 N N . ARG A 1 95 ? -6.364 -8.138 2.896 1.00 98.62 95 ARG A N 1
ATOM 701 C CA . ARG A 1 95 ? -6.990 -7.698 4.166 1.00 98.62 95 ARG A CA 1
ATOM 702 C C . ARG A 1 95 ? -5.968 -7.508 5.286 1.00 98.62 95 ARG A C 1
ATOM 704 O O . ARG A 1 95 ? -5.997 -6.504 5.992 1.00 98.62 95 ARG A O 1
ATOM 711 N N . GLN A 1 96 ? -5.035 -8.450 5.428 1.00 98.44 96 GLN A N 1
ATOM 712 C CA . GLN A 1 96 ? -3.961 -8.357 6.424 1.00 98.44 96 GLN A CA 1
ATOM 713 C C . GLN A 1 96 ? -3.064 -7.140 6.181 1.00 98.44 96 GLN A C 1
ATOM 715 O O . GLN A 1 96 ? -2.662 -6.456 7.123 1.00 98.44 96 GLN A O 1
ATOM 720 N N . ALA A 1 97 ? -2.773 -6.834 4.919 1.00 98.38 97 ALA A N 1
ATOM 721 C CA . ALA A 1 97 ? -1.992 -5.662 4.570 1.00 98.38 97 ALA A CA 1
ATOM 722 C C . ALA A 1 97 ? -2.761 -4.347 4.801 1.00 98.38 97 ALA A C 1
ATOM 724 O O . ALA A 1 97 ? -2.171 -3.396 5.309 1.00 98.38 97 ALA A O 1
ATOM 725 N N . VAL A 1 98 ? -4.072 -4.310 4.533 1.00 98.50 98 VAL A N 1
ATOM 726 C CA . VAL A 1 98 ? -4.953 -3.180 4.881 1.00 98.50 98 VAL A CA 1
ATOM 727 C C . VAL A 1 98 ? -4.983 -2.954 6.393 1.00 98.50 98 VAL A C 1
ATOM 729 O O . VAL A 1 98 ? -4.763 -1.833 6.847 1.00 98.50 98 VAL A O 1
ATOM 732 N N . LEU A 1 99 ? -5.164 -4.008 7.194 1.00 98.12 99 LEU A N 1
ATOM 733 C CA . LEU A 1 99 ? -5.121 -3.891 8.654 1.00 98.12 99 LEU A CA 1
ATOM 734 C C . LEU A 1 99 ? -3.752 -3.387 9.135 1.00 98.12 99 LEU A C 1
ATOM 736 O O . LEU A 1 99 ? -3.670 -2.530 10.018 1.00 98.12 99 LEU A O 1
ATOM 740 N N . LYS A 1 100 ? -2.664 -3.856 8.511 1.00 97.75 100 LYS A N 1
ATOM 741 C CA . LYS A 1 100 ? -1.325 -3.334 8.786 1.00 97.75 100 LYS A CA 1
ATOM 742 C C . LYS A 1 100 ? -1.216 -1.843 8.460 1.00 97.75 100 LYS A C 1
ATOM 744 O O . LYS A 1 100 ? -0.614 -1.130 9.261 1.00 97.75 100 LYS A O 1
ATOM 749 N N . CYS A 1 101 ? -1.795 -1.359 7.355 1.00 97.81 101 CYS A N 1
ATOM 750 C CA . CYS A 1 101 ? -1.835 0.074 7.033 1.00 97.81 101 CYS A CA 1
ATOM 751 C C . CYS A 1 101 ? -2.452 0.878 8.181 1.00 97.81 101 CYS A C 1
ATOM 753 O O . CYS A 1 101 ? -1.827 1.826 8.657 1.00 97.81 101 CYS A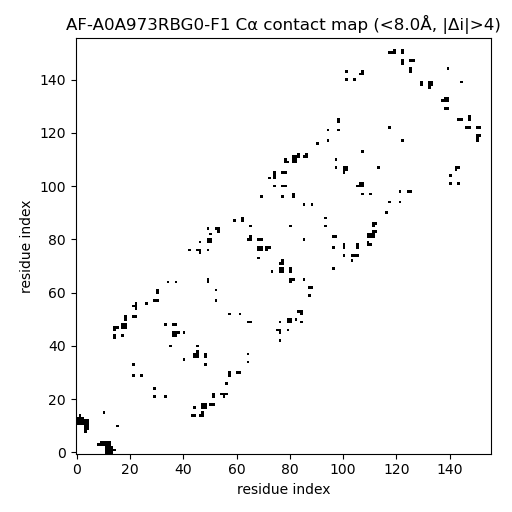 O 1
ATOM 755 N N . VAL A 1 102 ? -3.608 0.441 8.689 1.00 97.12 102 VAL A N 1
ATOM 756 C CA . VAL A 1 102 ? -4.287 1.077 9.831 1.00 97.12 102 VAL A CA 1
ATOM 757 C C . VAL A 1 102 ? -3.391 1.085 11.073 1.00 97.12 102 VAL A C 1
ATOM 759 O O . VAL A 1 102 ? -3.270 2.109 11.748 1.00 97.12 102 VAL A O 1
ATOM 762 N N . PHE A 1 103 ? -2.710 -0.028 11.358 1.00 94.31 103 PHE A N 1
ATOM 763 C CA . PHE A 1 103 ? -1.830 -0.150 12.521 1.00 94.31 103 PHE A CA 1
ATOM 764 C C . PHE A 1 103 ? -0.629 0.808 12.471 1.00 94.31 103 PHE A C 1
ATOM 766 O O . PHE A 1 103 ? -0.275 1.409 13.487 1.00 94.31 103 PHE A O 1
ATOM 773 N N . VAL A 1 104 ? 0.002 0.959 11.300 1.00 94.19 104 VAL A N 1
ATOM 774 C CA . VAL A 1 104 ? 1.208 1.794 11.127 1.00 94.19 104 VAL A CA 1
ATOM 775 C C . VAL A 1 104 ? 0.907 3.225 10.663 1.00 94.19 104 VAL A C 1
ATOM 777 O O . VAL A 1 104 ? 1.836 4.006 10.470 1.00 94.19 104 VAL A O 1
ATOM 780 N N . GLY A 1 105 ? -0.370 3.584 10.497 1.00 93.88 105 GLY A N 1
ATOM 781 C CA . GLY A 1 105 ? -0.803 4.933 10.126 1.00 93.88 105 GLY A CA 1
ATOM 782 C C . GLY A 1 105 ? -0.633 5.284 8.644 1.00 93.88 105 GLY A C 1
ATOM 783 O O . GLY A 1 105 ? -0.454 6.456 8.317 1.00 93.88 105 GLY A O 1
ATOM 784 N N . VAL A 1 106 ? -0.667 4.297 7.745 1.00 96.75 106 VAL A N 1
ATOM 785 C CA . VAL A 1 106 ? -0.79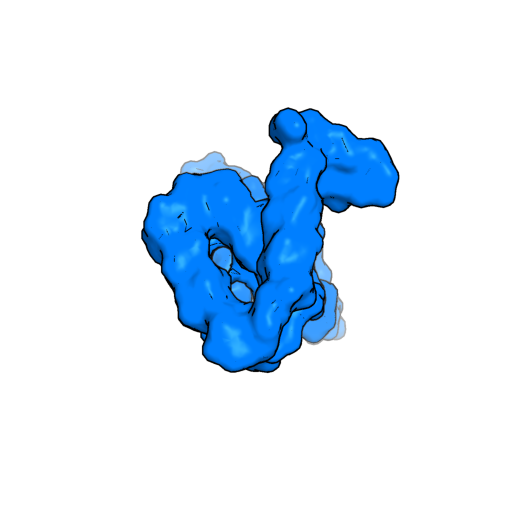0 4.548 6.299 1.00 96.75 106 VAL A CA 1
ATOM 786 C C . VAL A 1 106 ? -2.256 4.872 5.985 1.00 96.75 106 VAL A C 1
ATOM 788 O O . VAL A 1 106 ? -3.111 4.045 6.308 1.00 96.75 106 VAL A O 1
ATOM 791 N N . PRO A 1 107 ? -2.561 6.024 5.351 1.00 96.62 107 PRO A N 1
ATOM 792 C CA . PRO A 1 107 ? -3.929 6.375 4.979 1.00 96.62 107 PRO A CA 1
ATOM 793 C C . PRO A 1 107 ? -4.555 5.325 4.063 1.00 96.62 107 PRO A C 1
ATOM 795 O O . PRO A 1 107 ? -3.929 4.901 3.089 1.00 96.62 107 PRO A O 1
ATOM 798 N N . LEU A 1 108 ? -5.810 4.960 4.323 1.00 98.06 108 LEU A N 1
ATOM 799 C CA . LEU A 1 108 ? -6.527 3.979 3.505 1.00 98.06 108 LEU A CA 1
ATOM 800 C C . LEU A 1 108 ? -6.786 4.459 2.070 1.00 98.06 108 LEU A C 1
ATOM 802 O O . LEU A 1 108 ? -6.934 3.635 1.177 1.00 98.06 108 LEU A O 1
ATOM 806 N N . SER A 1 109 ? -6.715 5.768 1.810 1.00 96.12 109 SER A N 1
ATOM 807 C CA . SER A 1 109 ? -6.742 6.329 0.451 1.00 96.12 109 SER A CA 1
ATOM 808 C C . SER A 1 109 ? -5.548 5.924 -0.424 1.00 96.12 109 SER A C 1
ATOM 810 O O . SER A 1 109 ? -5.580 6.140 -1.633 1.00 96.12 109 SER A O 1
ATOM 812 N N . ALA A 1 110 ? -4.485 5.357 0.159 1.00 95.44 110 ALA A N 1
ATOM 813 C CA . ALA A 1 110 ? -3.372 4.776 -0.589 1.00 95.44 110 ALA A CA 1
ATOM 814 C C . ALA A 1 110 ? -3.639 3.330 -1.052 1.00 95.44 110 ALA A C 1
ATOM 816 O O . ALA A 1 110 ? -2.832 2.788 -1.805 1.00 95.44 110 ALA A O 1
ATOM 817 N N . VAL A 1 111 ? -4.720 2.698 -0.580 1.00 98.12 111 VAL A N 1
ATOM 818 C CA . VAL A 1 111 ? -5.077 1.318 -0.919 1.00 98.12 111 VAL A CA 1
ATOM 819 C C . VAL A 1 111 ? -5.938 1.306 -2.178 1.00 98.12 111 VAL A C 1
ATOM 821 O O . VAL A 1 111 ? -7.075 1.767 -2.171 1.00 98.12 111 VAL A O 1
ATOM 824 N N . ASP A 1 112 ? -5.404 0.738 -3.252 1.00 97.94 112 ASP A N 1
ATOM 825 C CA . ASP A 1 112 ? -6.129 0.560 -4.506 1.00 97.94 112 ASP A CA 1
ATOM 826 C C . ASP A 1 112 ? -7.191 -0.548 -4.389 1.00 97.94 112 ASP A C 1
ATOM 828 O O . ASP A 1 112 ? -6.956 -1.601 -3.779 1.00 97.94 112 ASP A O 1
ATOM 832 N N . GLY A 1 113 ? -8.369 -0.299 -4.969 1.00 96.44 113 GLY A N 1
ATOM 833 C CA . GLY A 1 113 ? -9.502 -1.229 -4.961 1.00 96.44 113 GLY A CA 1
ATOM 834 C C . GLY A 1 113 ? -10.150 -1.432 -3.586 1.00 96.44 113 GLY A C 1
ATOM 835 O O . GLY A 1 113 ? -10.789 -2.461 -3.369 1.00 96.44 113 GLY A O 1
ATOM 836 N N . LEU A 1 114 ? -9.975 -0.499 -2.640 1.00 97.88 114 LEU A N 1
ATOM 837 C CA . LEU A 1 114 ? -10.516 -0.616 -1.281 1.00 97.88 114 LEU A CA 1
ATOM 838 C C . LEU A 1 114 ? -12.037 -0.761 -1.270 1.00 97.88 114 LEU A C 1
ATOM 840 O O . LEU A 1 114 ? -12.560 -1.641 -0.592 1.00 97.88 114 LEU A O 1
ATOM 844 N N . GLU A 1 115 ? -12.743 0.069 -2.028 1.00 95.06 115 GLU A N 1
ATOM 845 C CA . GLU A 1 115 ? -14.203 0.066 -2.102 1.00 95.06 115 GLU A CA 1
ATOM 846 C C . GLU A 1 115 ? -14.739 -1.257 -2.655 1.00 95.06 115 GLU A C 1
ATOM 848 O O . GLU A 1 115 ? -15.736 -1.774 -2.164 1.00 95.06 115 GLU A O 1
ATOM 853 N N . GLU A 1 116 ? -14.049 -1.815 -3.648 1.00 95.75 116 GLU A N 1
ATOM 854 C CA . GLU A 1 116 ? -14.462 -3.013 -4.383 1.00 95.75 116 GLU A CA 1
ATOM 855 C C . GLU A 1 116 ? -14.141 -4.304 -3.626 1.00 95.75 116 GLU A C 1
ATOM 857 O O . GLU A 1 116 ? -14.857 -5.297 -3.748 1.00 95.75 116 GLU A O 1
ATOM 862 N N . ARG A 1 117 ? -13.034 -4.312 -2.874 1.00 97.75 117 ARG A N 1
ATOM 863 C CA . ARG A 1 117 ? -12.519 -5.505 -2.194 1.00 97.75 117 ARG A CA 1
ATOM 864 C C . ARG A 1 117 ? -12.848 -5.552 -0.713 1.00 97.75 117 ARG A C 1
ATOM 866 O O . ARG A 1 117 ? -12.694 -6.616 -0.123 1.00 97.75 117 ARG A O 1
ATOM 873 N N . ALA A 1 118 ? -13.219 -4.445 -0.079 1.00 98.00 118 ALA A N 1
ATOM 874 C CA . ALA A 1 118 ? -13.592 -4.474 1.328 1.00 98.00 118 ALA A CA 1
ATOM 875 C C . ALA A 1 118 ? -14.838 -5.346 1.533 1.00 98.00 118 ALA A C 1
ATOM 877 O O . ALA A 1 118 ? -15.808 -5.253 0.788 1.00 98.00 118 ALA A O 1
ATOM 878 N N . ASP A 1 119 ? -14.792 -6.206 2.544 1.00 97.75 119 ASP A N 1
ATOM 879 C CA . ASP A 1 119 ? -15.833 -7.186 2.826 1.00 97.75 119 ASP A CA 1
ATOM 880 C C . ASP A 1 119 ? -16.032 -7.371 4.333 1.00 97.75 119 ASP A C 1
ATOM 882 O O . ASP A 1 119 ? -15.359 -6.747 5.159 1.00 97.75 119 ASP A O 1
ATOM 886 N N . LEU A 1 120 ? -16.965 -8.251 4.689 1.00 97.25 120 LEU A N 1
ATOM 887 C CA . LEU A 1 120 ? -17.334 -8.510 6.074 1.00 97.25 120 LEU A CA 1
ATOM 888 C C . LEU A 1 120 ? -16.163 -9.011 6.930 1.00 97.25 120 LEU A C 1
ATOM 890 O O . LEU A 1 120 ? -16.026 -8.622 8.085 1.00 97.25 120 LEU A O 1
ATOM 894 N N . GLU A 1 121 ? -15.277 -9.832 6.367 1.00 98.38 121 GLU A N 1
ATOM 895 C CA . GLU A 1 121 ? -14.109 -10.321 7.105 1.00 98.38 121 GLU A CA 1
ATOM 896 C C . GLU A 1 121 ? -13.169 -9.160 7.464 1.00 98.38 121 GLU A C 1
ATOM 898 O O . GLU A 1 121 ? -12.637 -9.104 8.573 1.00 98.38 121 GLU A O 1
ATOM 903 N N . LEU A 1 122 ? -13.003 -8.185 6.563 1.00 98.56 122 LEU A N 1
ATOM 904 C CA . LEU A 1 122 ? -12.265 -6.966 6.883 1.00 98.56 122 LEU A CA 1
ATOM 905 C C . LEU A 1 122 ? -12.965 -6.149 7.981 1.00 98.56 122 LEU A C 1
ATOM 907 O O . LEU A 1 122 ? -12.282 -5.619 8.857 1.00 98.56 122 LEU A O 1
ATOM 911 N N . ALA A 1 123 ? -14.299 -6.073 7.978 1.00 98.31 123 ALA A N 1
ATOM 912 C CA . ALA A 1 123 ? -15.055 -5.397 9.034 1.00 98.31 123 ALA A CA 1
ATOM 913 C C . ALA A 1 123 ? -14.840 -6.057 10.407 1.00 98.31 123 ALA A C 1
ATOM 915 O O . ALA A 1 123 ? -14.556 -5.360 11.380 1.00 98.31 123 ALA A O 1
ATOM 916 N N . VAL A 1 124 ? -14.869 -7.393 10.480 1.00 98.44 124 VAL A N 1
ATOM 917 C CA . VAL A 1 124 ? -14.569 -8.151 11.710 1.00 98.44 124 VAL A CA 1
ATOM 918 C C . VAL A 1 124 ? -13.161 -7.834 12.221 1.00 98.44 124 VAL A C 1
ATOM 920 O O . VAL A 1 124 ? -12.974 -7.551 13.406 1.00 98.44 124 VAL A O 1
ATOM 923 N N . MET A 1 125 ? -12.167 -7.822 11.328 1.00 98.56 125 MET A N 1
ATOM 924 C CA . MET A 1 125 ? -10.787 -7.475 11.677 1.00 98.56 125 MET A CA 1
ATOM 925 C C . MET A 1 125 ? -10.659 -6.033 12.202 1.00 98.56 125 MET A C 1
ATOM 927 O O . MET A 1 125 ? -9.939 -5.788 13.171 1.00 98.56 125 MET A O 1
ATOM 931 N N . LEU A 1 126 ? -11.357 -5.077 11.583 1.00 98.44 126 LEU A N 1
ATOM 932 C CA . LEU A 1 126 ? -11.362 -3.672 12.002 1.00 98.44 126 LEU A CA 1
ATOM 933 C C . LEU A 1 126 ? -12.079 -3.462 13.340 1.00 98.44 126 LEU A C 1
ATOM 935 O O . LEU A 1 126 ? -11.599 -2.670 14.150 1.00 98.44 126 LEU A O 1
ATOM 939 N N . ALA A 1 127 ? -13.177 -4.176 13.593 1.00 98.12 127 ALA A N 1
ATOM 940 C CA . ALA A 1 127 ? -13.891 -4.140 14.867 1.00 98.12 127 ALA A CA 1
ATOM 941 C C . ALA A 1 127 ? -13.015 -4.671 16.013 1.00 98.12 127 ALA A C 1
ATOM 943 O O . ALA A 1 127 ? -12.863 -3.997 17.030 1.00 98.12 127 ALA A O 1
ATOM 944 N N . ALA A 1 128 ? -12.341 -5.809 15.810 1.00 98.19 128 ALA A N 1
ATOM 945 C CA . ALA A 1 128 ? -11.394 -6.345 16.789 1.00 98.19 128 ALA A CA 1
ATOM 946 C C . ALA A 1 128 ? -10.259 -5.350 17.093 1.00 98.19 128 ALA A C 1
ATOM 948 O O . ALA A 1 128 ? -9.910 -5.119 18.250 1.00 98.19 128 ALA A O 1
ATOM 949 N N . PHE A 1 129 ? -9.720 -4.694 16.061 1.00 97.31 129 PHE A N 1
ATOM 950 C CA . PHE A 1 129 ? -8.736 -3.631 16.251 1.00 97.31 129 PHE A CA 1
ATOM 951 C C . PHE A 1 129 ? -9.309 -2.425 17.015 1.00 97.31 129 PHE A C 1
ATOM 953 O O . PHE A 1 129 ? -8.625 -1.860 17.870 1.00 97.31 129 PHE A O 1
ATOM 960 N N . ALA A 1 130 ? -10.549 -2.016 16.741 1.00 97.38 130 ALA A N 1
ATOM 961 C CA . ALA A 1 130 ? -11.206 -0.928 17.460 1.00 97.38 130 ALA A CA 1
ATOM 962 C C . ALA A 1 130 ? -11.345 -1.242 18.960 1.00 97.38 130 ALA A C 1
ATOM 964 O O . ALA A 1 130 ? -11.014 -0.388 19.790 1.00 97.38 130 ALA A O 1
ATOM 965 N N . ASP A 1 131 ? -11.729 -2.473 19.305 1.00 97.69 131 ASP A N 1
ATOM 966 C CA . ASP A 1 131 ? -11.819 -2.948 20.689 1.00 97.69 131 ASP A CA 1
ATOM 967 C C . ASP A 1 131 ? -10.454 -2.909 21.395 1.00 97.69 131 ASP A C 1
ATOM 969 O O . ASP A 1 131 ? -10.337 -2.378 22.504 1.00 97.69 131 ASP A O 1
ATOM 973 N N . GLU A 1 132 ? -9.390 -3.390 20.739 1.00 97.00 132 GLU A N 1
ATOM 974 C CA . GLU A 1 132 ? -8.018 -3.319 21.266 1.00 97.00 132 GLU A CA 1
ATOM 975 C C . GLU A 1 132 ? -7.575 -1.872 21.533 1.00 97.00 132 GLU A C 1
ATOM 977 O O . GLU A 1 132 ? -6.951 -1.564 22.556 1.00 97.00 132 GLU A O 1
ATOM 982 N N . ARG A 1 133 ? -7.907 -0.950 20.622 1.00 96.62 133 ARG A N 1
ATOM 983 C CA . ARG A 1 133 ? -7.594 0.478 20.763 1.00 96.62 133 ARG A CA 1
ATOM 984 C C . ARG A 1 133 ? -8.355 1.108 21.923 1.00 96.62 133 ARG A C 1
ATOM 986 O O . ARG A 1 133 ? -7.731 1.790 22.742 1.00 96.62 133 ARG A O 1
ATOM 993 N N . ALA A 1 134 ? -9.654 0.839 22.026 1.00 96.56 134 ALA A N 1
ATOM 994 C CA . ALA A 1 134 ? -10.507 1.331 23.100 1.00 96.56 134 ALA A CA 1
ATOM 995 C C . ALA A 1 134 ? -10.036 0.828 24.473 1.00 96.56 134 ALA A C 1
ATOM 997 O O . ALA A 1 134 ? -9.900 1.627 25.402 1.00 96.56 134 ALA A O 1
ATOM 998 N N . ALA A 1 135 ? -9.681 -0.456 24.584 1.00 97.56 135 ALA A N 1
ATOM 999 C CA . ALA A 1 135 ? -9.114 -1.040 25.800 1.00 97.56 135 ALA A CA 1
ATOM 1000 C C . ALA A 1 135 ? -7.792 -0.369 26.221 1.00 97.56 135 ALA A C 1
ATOM 1002 O O . ALA A 1 135 ? -7.502 -0.246 27.410 1.00 97.56 135 ALA A O 1
ATOM 1003 N N . ALA A 1 136 ? -7.007 0.121 25.256 1.00 97.06 136 ALA A N 1
ATOM 1004 C CA . ALA A 1 136 ? -5.790 0.893 25.500 1.00 97.06 136 ALA A CA 1
ATOM 1005 C C . ALA A 1 136 ? -6.033 2.403 25.721 1.00 97.06 136 ALA A C 1
ATOM 1007 O O . ALA A 1 136 ? -5.065 3.161 25.838 1.00 97.06 136 ALA A O 1
ATOM 1008 N N . GLY A 1 137 ? -7.289 2.866 25.739 1.00 97.25 137 GLY A N 1
ATOM 1009 C CA . GLY A 1 137 ? -7.645 4.284 25.865 1.00 97.25 137 GLY A CA 1
ATOM 1010 C C . GLY A 1 137 ? -7.235 5.128 24.656 1.00 97.25 137 GLY A C 1
ATOM 1011 O O . GLY A 1 137 ? -6.976 6.324 24.790 1.00 97.25 137 GLY A O 1
ATOM 1012 N N . ARG A 1 138 ? -7.110 4.512 23.476 1.00 96.31 138 ARG A N 1
ATOM 1013 C CA . ARG A 1 138 ? -6.681 5.177 22.245 1.00 96.31 138 ARG A CA 1
ATOM 1014 C C . ARG A 1 138 ? -7.808 5.173 21.209 1.00 96.31 138 ARG A C 1
ATOM 1016 O O . ARG A 1 138 ? -8.489 4.164 21.070 1.00 96.31 138 ARG A O 1
ATOM 1023 N N . PRO A 1 139 ? -7.977 6.245 20.417 1.00 94.06 139 PRO A N 1
ATOM 1024 C CA . PRO A 1 139 ? -8.973 6.253 19.354 1.00 94.06 139 PRO A CA 1
ATOM 1025 C C . PRO A 1 139 ? -8.545 5.374 18.170 1.00 94.06 139 PRO A C 1
ATOM 1027 O O . PRO A 1 139 ? -7.345 5.127 17.950 1.00 94.06 139 PRO A O 1
ATOM 1030 N N . MET A 1 140 ? -9.542 4.937 17.403 1.00 95.44 140 MET A N 1
ATOM 1031 C CA . MET A 1 140 ? -9.386 4.348 16.074 1.00 95.44 140 MET A CA 1
ATOM 1032 C C . MET A 1 140 ? -9.049 5.448 15.047 1.00 95.44 140 MET A C 1
ATOM 1034 O O . MET A 1 140 ? -9.534 6.574 15.192 1.00 95.44 140 MET A O 1
ATOM 1038 N N . PRO A 1 141 ? -8.223 5.173 14.021 1.00 96.62 141 PRO A N 1
ATOM 1039 C CA . PRO A 1 141 ? -8.029 6.097 12.905 1.00 96.62 141 PRO A CA 1
ATOM 1040 C C . PRO A 1 141 ? -9.361 6.438 12.204 1.00 96.62 141 PRO A C 1
ATOM 1042 O O . PRO A 1 141 ? -10.165 5.529 11.987 1.00 96.62 141 PRO A O 1
ATOM 1045 N N . PRO A 1 142 ? -9.621 7.714 11.845 1.00 97.31 142 PRO A N 1
ATOM 1046 C CA . PRO A 1 142 ? -10.923 8.131 11.310 1.00 97.31 142 PRO A CA 1
ATOM 1047 C C . PRO A 1 142 ? -11.334 7.467 9.990 1.00 97.31 142 PRO A C 1
ATOM 1049 O O . PRO A 1 142 ? -12.509 7.171 9.789 1.00 97.31 142 PRO A O 1
ATOM 1052 N N . ASP A 1 143 ? -10.383 7.231 9.086 1.00 97.31 143 ASP A N 1
ATOM 1053 C CA . ASP A 1 143 ? -10.625 6.560 7.804 1.00 97.31 143 ASP A CA 1
ATOM 1054 C C . ASP A 1 143 ? -10.985 5.081 7.999 1.00 97.31 143 ASP A C 1
ATOM 1056 O O . ASP A 1 143 ? -11.918 4.582 7.372 1.00 97.31 143 ASP A O 1
ATOM 1060 N N . ALA A 1 144 ? -10.317 4.402 8.932 1.00 98.00 144 ALA A N 1
ATOM 1061 C CA . ALA A 1 144 ? -10.637 3.031 9.314 1.00 98.00 144 ALA A CA 1
ATOM 1062 C C . ALA A 1 144 ? -12.006 2.919 10.011 1.00 98.00 144 ALA A C 1
ATOM 1064 O O . ALA A 1 144 ? -12.744 1.974 9.740 1.00 98.00 144 ALA A O 1
ATOM 1065 N N . ALA A 1 145 ? -12.363 3.882 10.870 1.00 97.56 145 ALA A N 1
ATOM 1066 C CA . ALA A 1 145 ? -13.688 3.945 11.493 1.00 97.56 145 ALA A CA 1
ATOM 1067 C C . ALA A 1 145 ? -14.792 4.159 10.445 1.00 97.56 145 ALA A C 1
ATOM 1069 O O . ALA A 1 145 ? -15.772 3.425 10.420 1.00 97.56 145 ALA A O 1
ATOM 1070 N N . THR A 1 146 ? -14.575 5.089 9.508 1.00 97.69 146 THR A N 1
ATOM 1071 C CA . THR A 1 146 ? -15.504 5.339 8.392 1.00 97.69 146 THR A CA 1
ATOM 1072 C C . THR A 1 146 ? -15.714 4.084 7.542 1.00 97.69 146 THR A C 1
ATOM 1074 O O . THR A 1 146 ? -16.837 3.784 7.138 1.00 97.69 146 THR A O 1
ATOM 1077 N N . LEU A 1 147 ? -14.641 3.331 7.271 1.00 97.69 147 LEU A N 1
ATOM 1078 C CA . LEU A 1 147 ? -14.734 2.070 6.540 1.00 97.69 147 LEU A CA 1
ATOM 1079 C C . LEU A 1 147 ? -15.542 1.018 7.314 1.00 97.69 147 LEU A C 1
ATOM 1081 O O . LEU A 1 147 ? -16.387 0.356 6.719 1.00 97.69 147 LEU A O 1
ATOM 1085 N N . LEU A 1 148 ? -15.307 0.876 8.621 1.00 97.88 148 LEU A N 1
ATOM 1086 C CA . LEU A 1 148 ? -16.048 -0.059 9.469 1.00 97.88 148 LEU A CA 1
ATOM 1087 C C . LEU A 1 148 ? -17.551 0.268 9.512 1.00 97.88 148 LEU A C 1
ATOM 1089 O O . LEU A 1 148 ? -18.378 -0.622 9.310 1.00 97.88 148 LEU A O 1
ATOM 1093 N N . ASP A 1 149 ? -17.906 1.537 9.709 1.00 96.81 149 ASP A N 1
ATOM 1094 C CA . ASP A 1 149 ? -19.302 1.994 9.727 1.00 96.81 149 ASP A CA 1
ATOM 1095 C C . ASP A 1 149 ? -20.009 1.706 8.390 1.00 96.81 149 ASP A C 1
ATOM 1097 O O . ASP A 1 149 ? -21.157 1.258 8.349 1.00 96.81 149 ASP A O 1
ATOM 1101 N N . ARG A 1 150 ? -19.311 1.906 7.265 1.00 96.00 150 ARG A N 1
ATOM 1102 C CA . ARG A 1 150 ? -19.841 1.574 5.936 1.00 96.00 150 ARG A CA 1
ATOM 1103 C C . ARG A 1 150 ? -20.106 0.074 5.782 1.00 96.00 150 ARG A C 1
ATOM 1105 O O . ARG A 1 150 ? -21.192 -0.312 5.370 1.00 96.00 150 ARG A O 1
ATOM 1112 N N . LEU A 1 151 ? -19.136 -0.770 6.131 1.00 95.62 151 LEU A N 1
ATOM 1113 C CA . LEU A 1 151 ? -19.253 -2.219 5.930 1.00 95.62 151 LEU A CA 1
ATOM 1114 C C . LEU A 1 151 ? -20.336 -2.856 6.811 1.00 95.62 151 LEU A C 1
ATOM 1116 O O . LEU A 1 151 ? -20.963 -3.824 6.401 1.00 95.62 151 LEU A O 1
ATOM 1120 N N . THR A 1 152 ? -20.574 -2.300 7.999 1.00 93.25 152 THR A N 1
ATOM 1121 C CA . THR A 1 152 ? -21.609 -2.780 8.932 1.00 93.25 152 THR A CA 1
ATOM 1122 C C . THR A 1 152 ? -23.008 -2.253 8.606 1.00 93.25 152 THR A C 1
ATOM 1124 O O . THR A 1 152 ? -24.003 -2.888 8.951 1.00 93.25 152 THR A O 1
ATOM 1127 N N . SER A 1 153 ? -23.112 -1.112 7.916 1.00 88.62 153 SER A N 1
ATOM 1128 C CA . SER A 1 153 ? -24.399 -0.568 7.460 1.00 88.62 153 SER A CA 1
ATOM 1129 C C . SER A 1 153 ? -24.903 -1.208 6.167 1.00 88.62 153 SER A C 1
ATOM 1131 O O . SER A 1 153 ? -26.110 -1.279 5.972 1.00 88.62 153 SER A O 1
ATOM 1133 N N . GLU A 1 154 ? -24.014 -1.729 5.317 1.00 75.69 154 GLU A N 1
ATOM 1134 C CA . GLU A 1 154 ? -24.381 -2.510 4.123 1.00 75.69 154 GLU A CA 1
ATOM 1135 C C . GLU A 1 154 ? -24.982 -3.896 4.467 1.00 75.69 154 GLU A C 1
ATOM 1137 O O . GLU A 1 154 ? -25.599 -4.530 3.613 1.00 75.69 154 GLU A O 1
ATOM 1142 N N . GLU A 1 155 ? -24.839 -4.353 5.717 1.00 60.91 155 GLU A N 1
ATOM 1143 C CA . GLU A 1 155 ? -25.400 -5.611 6.238 1.00 60.91 155 GLU A CA 1
ATOM 1144 C C . GLU A 1 155 ? -26.819 -5.484 6.830 1.00 60.91 155 GLU A C 1
ATOM 1146 O O . GLU A 1 155 ? -27.458 -6.508 7.086 1.00 60.91 155 GLU A O 1
ATOM 1151 N N . SER A 1 156 ? -27.299 -4.256 7.076 1.00 51.03 156 SER A N 1
ATOM 1152 C CA . SER A 1 156 ? -28.598 -3.964 7.719 1.00 51.03 156 SER A CA 1
ATOM 1153 C C . SER A 1 156 ? -29.703 -3.657 6.711 1.00 51.03 156 SER A C 1
ATOM 1155 O O . SER A 1 156 ? -30.840 -4.133 6.937 1.00 51.03 156 SER A O 1
#

Secondary structure (DSSP, 8-state):
---B-TTSTT-BHHHHHHHHHHHTS-HHHHHHHHHHHHHHS-HHHHHHHHHHGGGSS-TTTTHHHHHHHHHSS-HHHHHHHTSGGGGGS-HHHHHHHHHHHHHHT--GGGSTTHHHH--HHHHHHHHHHHHHHHHTT-PPPHHHHHHHHHHHHTT-

Solvent-accessible surface area (backbone atoms only — not comparable to full-atom values): 8822 Å² total; per-residue (Å²): 100,84,50,71,33,87,93,43,80,98,34,28,46,53,36,51,52,50,31,52,54,56,58,68,43,56,78,95,47,33,66,62,51,53,51,47,44,44,70,73,40,56,74,68,49,29,29,25,49,47,62,28,48,71,75,38,98,51,84,69,75,57,49,67,56,35,58,50,28,59,70,49,90,48,56,66,34,32,40,30,31,30,23,79,56,36,78,70,48,53,71,69,63,43,46,54,47,53,54,46,28,62,74,72,68,38,63,68,90,44,39,52,62,47,86,81,67,62,47,67,68,51,33,52,55,48,50,55,50,40,52,57,28,52,77,70,77,39,83,68,58,69,67,62,48,53,50,38,56,50,55,60,56,77,75,110

pLDDT: mean 93.85, std 6.28, range [51.03, 98.62]

Mean predicted aligned error: 3.82 Å

Nearest PDB structures (foldseek):
  8h37-assembly1_P  TM=3.778E-01  e=5.152E+00  Homo sapiens
  8h37-assembly1_A  TM=3.776E-01  e=7.661E+00  Homo sapiens
  7nsb-assembly1_a  TM=2.533E-01  e=4.665E+00  Saccharomyces cerevisiae S288C